Protein AF-A0A821QI39-F1 (afdb_monomer_lite)

Radius of gyration: 25.88 Å; chains: 1; bounding box: 50×30×75 Å

Secondary structure (DSSP, 8-state):
-PPP----------------TT-PEEEEEEEE--SHHHHHHHHHHHHHHHHH-TTEEEEEEEEPPPPHHHHS-SSPPPPGGG--SEEEEEE-SSSS-EEEEEESS-HHHHHHHTT--HHHHHHHHHS---SSEEEEEPPP-

Structure (mmCIF, N/CA/C/O backbone):
data_AF-A0A821QI39-F1
#
_entry.id   AF-A0A821QI39-F1
#
loop_
_atom_site.group_PDB
_atom_site.id
_atom_site.type_symbol
_atom_site.label_atom_id
_atom_site.label_alt_id
_atom_site.label_comp_id
_atom_site.label_asym_id
_atom_site.label_entity_id
_atom_site.label_seq_id
_atom_site.pdbx_PDB_ins_code
_atom_site.Cartn_x
_atom_site.Cartn_y
_atom_site.Cartn_z
_atom_site.occupancy
_atom_site.B_iso_or_equiv
_atom_site.auth_seq_id
_atom_site.auth_comp_id
_atom_site.auth_asym_id
_atom_site.auth_atom_id
_atom_site.pdbx_PDB_model_num
ATOM 1 N N . MET A 1 1 ? 10.324 12.437 -2.843 1.00 37.25 1 MET A N 1
ATOM 2 C CA . MET A 1 1 ? 9.742 12.115 -1.523 1.00 37.25 1 MET A CA 1
ATOM 3 C C . MET A 1 1 ? 9.008 10.788 -1.651 1.00 37.25 1 MET A C 1
ATOM 5 O O . MET A 1 1 ? 8.004 10.746 -2.347 1.00 37.25 1 MET A O 1
ATOM 9 N N . LEU A 1 2 ? 9.561 9.701 -1.104 1.00 33.22 2 LEU A N 1
ATOM 10 C CA . LEU A 1 2 ? 8.896 8.391 -1.068 1.00 33.22 2 LEU A CA 1
ATOM 11 C C . LEU A 1 2 ? 7.886 8.354 0.094 1.00 33.22 2 LEU A C 1
ATOM 13 O O . LEU A 1 2 ? 8.195 8.903 1.154 1.00 33.22 2 LEU A O 1
ATOM 17 N N . PRO A 1 3 ? 6.728 7.690 -0.053 1.00 37.88 3 PRO A N 1
ATOM 18 C CA . PRO A 1 3 ? 5.866 7.392 1.078 1.00 37.88 3 PRO A CA 1
ATOM 19 C C . PRO A 1 3 ? 6.484 6.235 1.870 1.00 37.88 3 PRO A C 1
ATOM 21 O O . PRO A 1 3 ? 6.771 5.175 1.315 1.00 37.88 3 PRO A O 1
ATOM 24 N N . GLN A 1 4 ? 6.715 6.435 3.167 1.00 32.50 4 GLN A N 1
ATOM 25 C CA . GLN A 1 4 ? 7.108 5.342 4.048 1.00 32.50 4 GLN A CA 1
ATOM 26 C C . GLN A 1 4 ? 5.891 4.458 4.324 1.00 32.50 4 GLN A C 1
ATOM 28 O O . GLN A 1 4 ? 4.877 4.908 4.857 1.00 32.50 4 GLN A O 1
ATOM 33 N N . SER A 1 5 ? 5.993 3.193 3.926 1.00 34.78 5 SER A N 1
ATOM 34 C CA . SER A 1 5 ? 5.087 2.127 4.330 1.00 34.78 5 SER A CA 1
ATOM 35 C C . SER A 1 5 ? 5.337 1.802 5.802 1.00 34.78 5 SER A C 1
ATOM 37 O O . SER A 1 5 ? 6.397 1.284 6.159 1.00 34.78 5 SER A O 1
ATOM 39 N N . ASN A 1 6 ? 4.357 2.088 6.655 1.00 30.61 6 ASN A N 1
ATOM 40 C CA . ASN A 1 6 ? 4.376 1.680 8.055 1.00 30.61 6 ASN A CA 1
ATOM 41 C C . ASN A 1 6 ? 4.098 0.176 8.148 1.00 30.61 6 ASN A C 1
ATOM 43 O O . ASN A 1 6 ? 2.969 -0.260 8.350 1.00 30.61 6 ASN A O 1
ATOM 47 N N . THR A 1 7 ? 5.143 -0.626 7.980 1.00 32.00 7 THR A N 1
ATOM 48 C CA . THR A 1 7 ? 5.194 -1.991 8.507 1.00 32.00 7 THR A CA 1
ATOM 49 C C . THR A 1 7 ? 5.181 -1.901 10.027 1.00 32.00 7 THR A C 1
ATOM 51 O O . THR A 1 7 ? 6.138 -1.395 10.617 1.00 32.00 7 THR A O 1
ATOM 54 N N . SER A 1 8 ? 4.110 -2.382 10.658 1.00 39.16 8 SER A N 1
ATOM 55 C CA . SER A 1 8 ? 4.078 -2.664 12.092 1.00 39.16 8 SER A CA 1
ATOM 56 C C . SER A 1 8 ? 5.168 -3.687 12.394 1.00 39.16 8 SER A C 1
ATOM 58 O O . SER A 1 8 ? 4.996 -4.886 12.190 1.00 39.16 8 SER A O 1
ATOM 60 N N . LYS A 1 9 ? 6.341 -3.202 12.802 1.00 29.78 9 LYS A N 1
ATOM 61 C CA . LYS A 1 9 ? 7.409 -4.044 13.324 1.00 29.78 9 LYS A CA 1
ATOM 62 C C . LYS A 1 9 ? 6.960 -4.521 14.701 1.00 29.78 9 LYS A C 1
ATOM 64 O O . LYS A 1 9 ? 6.963 -3.742 15.650 1.00 29.78 9 LYS A O 1
ATOM 69 N N . THR A 1 10 ? 6.574 -5.788 14.796 1.00 29.94 10 THR A N 1
ATOM 70 C CA . THR A 1 10 ? 6.563 -6.523 16.062 1.00 29.94 10 THR A CA 1
ATOM 71 C C . THR A 1 10 ? 8.006 -6.574 16.549 1.00 29.94 10 THR A C 1
ATOM 73 O O . THR A 1 10 ? 8.829 -7.311 16.011 1.00 29.94 10 THR A O 1
ATOM 76 N N . ILE A 1 11 ? 8.343 -5.701 17.492 1.00 34.22 11 ILE A N 1
ATOM 77 C CA . ILE A 1 11 ? 9.631 -5.709 18.178 1.00 34.22 11 ILE A CA 1
ATOM 78 C C . ILE A 1 11 ? 9.412 -6.518 19.455 1.00 34.22 11 ILE A C 1
ATOM 80 O O . ILE A 1 11 ? 8.892 -6.006 20.443 1.00 34.22 11 ILE A O 1
ATOM 84 N N . GLU A 1 12 ? 9.765 -7.801 19.410 1.00 43.75 12 GLU A N 1
ATOM 85 C CA . GLU A 1 12 ? 9.959 -8.599 20.616 1.00 43.75 12 GLU A CA 1
ATOM 86 C C . GLU A 1 12 ? 11.316 -8.223 21.215 1.00 43.75 12 GLU A C 1
ATOM 88 O O . GLU A 1 12 ? 12.359 -8.707 20.776 1.00 43.75 12 GLU A O 1
ATOM 93 N N . THR A 1 13 ? 11.319 -7.341 22.213 1.00 31.94 13 THR A N 1
ATOM 94 C CA . THR A 1 13 ? 12.506 -7.127 23.048 1.00 31.94 13 THR A CA 1
ATOM 95 C C . THR A 1 13 ? 12.293 -7.849 24.367 1.00 31.94 13 THR A C 1
ATOM 97 O O . THR A 1 13 ? 11.635 -7.337 25.270 1.00 31.94 13 THR A O 1
ATOM 100 N N . LYS A 1 14 ? 12.873 -9.047 24.476 1.00 39.50 14 LYS A N 1
ATOM 101 C CA . LYS A 1 14 ? 13.145 -9.679 25.768 1.00 39.50 14 LYS A CA 1
ATOM 102 C C . LYS A 1 14 ? 14.209 -8.852 26.487 1.00 39.50 14 LYS A C 1
ATOM 104 O O . LYS A 1 14 ? 15.324 -8.725 25.986 1.00 39.50 14 LYS A O 1
ATOM 109 N N . LEU A 1 15 ? 13.879 -8.338 27.667 1.00 37.06 15 LEU A N 1
ATOM 110 C CA . LEU A 1 15 ? 14.876 -7.944 28.655 1.00 37.06 15 LEU A CA 1
ATOM 111 C C . LEU A 1 15 ? 14.429 -8.452 30.024 1.00 37.06 15 LEU A C 1
ATOM 113 O O . LEU A 1 15 ? 13.566 -7.878 30.679 1.00 37.06 15 LEU A O 1
ATOM 117 N N . SER A 1 16 ? 15.021 -9.576 30.403 1.00 44.09 16 SER A N 1
ATOM 118 C CA . SER A 1 16 ? 15.002 -10.131 31.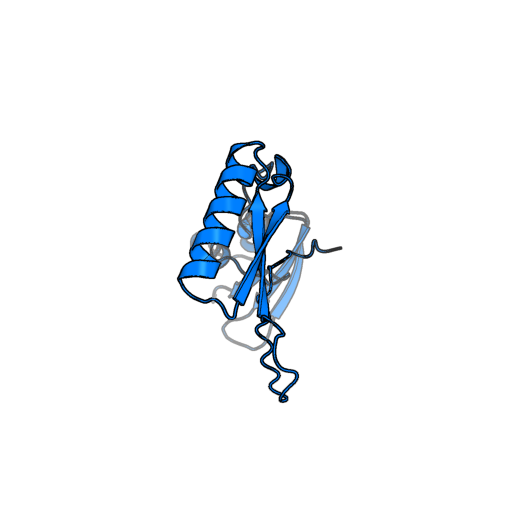746 1.00 44.09 16 SER A CA 1
ATOM 119 C C . SER A 1 16 ? 15.907 -9.304 32.660 1.00 44.09 16 SER A C 1
ATOM 121 O O . SER A 1 16 ? 17.118 -9.253 32.436 1.00 44.09 16 SER A O 1
ATOM 123 N N . SER A 1 17 ? 15.337 -8.721 33.710 1.00 42.44 17 SER A N 1
ATOM 124 C CA . SER A 1 17 ? 16.034 -8.495 34.977 1.00 42.44 17 SER A CA 1
ATOM 125 C C . SER A 1 17 ? 15.030 -8.476 36.135 1.00 42.44 17 SER A C 1
ATOM 127 O O . SER A 1 17 ? 13.910 -7.982 36.020 1.00 42.44 17 SER A O 1
ATOM 129 N N . GLU A 1 18 ? 15.436 -9.141 37.209 1.00 47.59 18 GLU A N 1
ATOM 130 C CA . GLU A 1 18 ? 14.613 -9.782 38.228 1.00 47.59 18 GLU A CA 1
ATOM 131 C C . GLU A 1 18 ? 13.958 -8.841 39.260 1.00 47.59 18 GLU A C 1
ATOM 133 O O . GLU A 1 18 ? 14.502 -7.817 39.665 1.00 47.59 18 GLU A O 1
ATOM 138 N N . GLU A 1 19 ? 12.770 -9.284 39.685 1.00 51.03 19 GLU A N 1
ATOM 139 C CA . GLU A 1 19 ? 12.158 -9.181 41.018 1.00 51.03 19 GLU A CA 1
ATOM 140 C C . GLU A 1 19 ? 11.824 -7.799 41.607 1.00 51.03 19 GLU A C 1
ATOM 142 O O . GLU A 1 19 ? 12.443 -7.270 42.528 1.00 51.03 19 GLU A O 1
ATOM 147 N N . ASN A 1 20 ? 10.651 -7.311 41.189 1.00 46.88 20 ASN A N 1
ATOM 148 C CA . ASN A 1 20 ? 9.691 -6.727 42.123 1.00 46.88 20 ASN A CA 1
ATOM 149 C C . ASN A 1 20 ? 8.326 -7.414 41.921 1.00 46.88 20 ASN A C 1
ATOM 151 O O . ASN A 1 20 ? 7.745 -7.394 40.830 1.00 46.88 20 ASN A O 1
ATOM 155 N N . THR A 1 21 ? 7.860 -8.094 42.963 1.00 60.62 21 THR A N 1
ATOM 156 C CA . THR A 1 21 ? 6.768 -9.075 42.993 1.00 60.62 21 THR A CA 1
ATOM 157 C C . THR A 1 21 ? 5.387 -8.451 42.757 1.00 60.62 21 THR A C 1
ATOM 159 O O . THR A 1 21 ? 4.630 -8.271 43.701 1.00 60.62 21 THR A O 1
ATOM 162 N N . ASN A 1 22 ? 5.051 -8.107 41.504 1.00 67.25 22 ASN A N 1
ATOM 163 C CA . ASN A 1 22 ? 3.685 -8.092 40.911 1.00 67.25 22 ASN A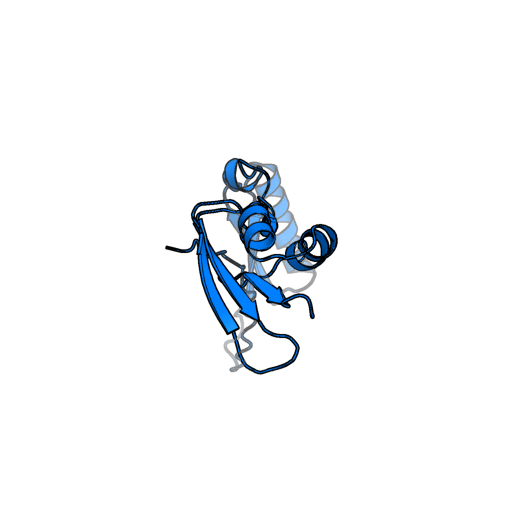 CA 1
ATOM 164 C C . ASN A 1 22 ? 3.588 -7.342 39.562 1.00 67.25 22 ASN A C 1
ATOM 166 O O . ASN A 1 22 ? 2.502 -6.917 39.162 1.00 67.25 22 ASN A O 1
ATOM 170 N N . LYS A 1 23 ? 4.679 -7.121 38.820 1.00 75.75 23 LYS A N 1
ATOM 171 C CA . LYS A 1 23 ? 4.546 -6.479 37.502 1.00 75.75 23 LYS A CA 1
ATOM 172 C C . LYS A 1 23 ? 4.085 -7.502 36.464 1.00 75.75 23 LYS A C 1
ATOM 174 O O . LYS A 1 23 ? 4.814 -8.433 36.148 1.00 75.75 23 LYS A O 1
ATOM 179 N N . LYS A 1 24 ? 2.859 -7.327 35.963 1.00 83.44 24 LYS A N 1
ATOM 180 C CA . LYS A 1 24 ? 2.339 -8.068 34.808 1.00 83.44 24 LYS A CA 1
ATOM 181 C C . LYS A 1 24 ? 2.966 -7.523 33.529 1.00 83.44 24 LYS A C 1
ATOM 183 O O . LYS A 1 24 ? 3.037 -6.304 33.360 1.00 83.44 24 LYS A O 1
ATOM 188 N N . GLU A 1 25 ? 3.371 -8.404 32.626 1.00 89.19 25 GLU A N 1
ATOM 189 C CA . GLU A 1 25 ? 3.846 -8.017 31.296 1.00 89.19 25 GLU A CA 1
ATOM 190 C C . GLU A 1 25 ? 2.685 -7.428 30.486 1.00 89.19 25 GLU A C 1
ATOM 192 O O . GLU A 1 25 ? 1.620 -8.035 30.387 1.00 89.19 25 GLU A O 1
ATOM 197 N N . VAL A 1 26 ? 2.851 -6.229 29.924 1.00 91.00 26 VAL A N 1
ATOM 198 C CA . VAL A 1 26 ? 1.773 -5.544 29.193 1.00 91.00 26 VAL A CA 1
ATOM 199 C C . VAL A 1 26 ? 1.858 -5.873 27.705 1.00 91.00 26 VAL A C 1
ATOM 201 O O . VAL A 1 26 ? 2.816 -5.483 27.040 1.00 91.00 26 VAL A O 1
ATOM 204 N N . LEU A 1 27 ? 0.833 -6.540 27.168 1.00 93.62 27 LEU A N 1
ATOM 205 C CA . LEU A 1 27 ? 0.703 -6.841 25.740 1.00 93.62 27 LEU A CA 1
ATOM 206 C C . LEU A 1 27 ? -0.334 -5.915 25.099 1.00 93.62 27 LEU A C 1
ATOM 208 O O . LEU A 1 27 ? -1.514 -5.955 25.448 1.00 93.62 27 LEU A O 1
ATOM 212 N N . LEU A 1 28 ? 0.099 -5.101 24.139 1.00 94.62 28 LEU A N 1
ATOM 213 C CA . LEU A 1 28 ? -0.761 -4.164 23.417 1.00 94.62 28 LEU A CA 1
ATOM 214 C C . LEU A 1 28 ? -1.285 -4.816 22.136 1.00 94.62 28 LEU A C 1
ATOM 216 O O . LEU A 1 28 ? -0.506 -5.356 21.353 1.00 94.62 28 LEU A O 1
ATOM 220 N N . ILE A 1 29 ? -2.598 -4.741 21.910 1.00 93.56 29 ILE A N 1
ATOM 221 C CA . ILE A 1 29 ? -3.225 -5.255 20.686 1.00 93.56 29 ILE A CA 1
ATOM 222 C C . ILE A 1 29 ? -4.038 -4.150 20.032 1.00 93.56 29 ILE A C 1
ATOM 224 O O . ILE A 1 29 ? -5.012 -3.665 20.608 1.00 93.56 29 ILE A O 1
ATOM 228 N N . ASP A 1 30 ? -3.671 -3.799 18.805 1.00 93.31 30 ASP A N 1
ATOM 229 C CA . ASP A 1 30 ? -4.448 -2.879 17.986 1.00 93.31 30 ASP A CA 1
ATOM 230 C C . ASP A 1 30 ? -5.717 -3.563 17.466 1.00 93.31 30 ASP A C 1
ATOM 232 O O . ASP A 1 30 ? -5.666 -4.623 16.839 1.00 93.31 30 ASP A O 1
ATOM 236 N N . ILE A 1 31 ? -6.870 -2.934 17.702 1.00 92.62 31 ILE A N 1
ATOM 237 C CA . ILE A 1 31 ? -8.169 -3.396 17.202 1.00 92.62 31 ILE A CA 1
ATOM 238 C C . ILE A 1 31 ? -8.909 -2.253 16.496 1.00 92.62 31 ILE A C 1
ATOM 240 O O . ILE A 1 31 ? -8.889 -1.123 16.980 1.00 92.62 31 ILE A O 1
ATOM 244 N N . PRO A 1 32 ? -9.603 -2.495 15.373 1.00 91.00 32 PRO A N 1
ATOM 245 C CA . PRO A 1 32 ? -10.385 -1.458 14.711 1.00 91.00 32 PRO A CA 1
ATOM 246 C C . PRO A 1 32 ? -11.601 -1.050 15.559 1.00 91.00 32 PRO A C 1
ATOM 248 O O . PRO A 1 32 ? -12.343 -1.889 16.082 1.00 91.00 32 PRO A O 1
ATOM 251 N N . TYR A 1 33 ? -11.827 0.256 15.680 1.00 93.56 33 TYR A N 1
ATOM 252 C CA . TYR A 1 33 ? -12.954 0.843 16.389 1.00 93.56 33 TYR A CA 1
ATOM 253 C C . TYR A 1 33 ? -14.172 0.930 15.471 1.00 93.56 33 TYR A C 1
ATOM 255 O O . TYR A 1 33 ? -14.311 1.850 14.670 1.00 93.56 33 TYR A O 1
ATOM 263 N N . VAL A 1 34 ? -15.075 -0.035 15.627 1.00 92.31 34 VAL A N 1
ATOM 264 C CA . VAL A 1 34 ? -16.372 -0.116 14.939 1.00 92.31 34 VAL A CA 1
ATOM 265 C C . VAL A 1 34 ? -17.540 0.127 15.909 1.00 92.31 34 VAL A C 1
ATOM 267 O O . VAL A 1 34 ? -18.675 -0.273 15.661 1.00 92.31 34 VAL A O 1
ATOM 270 N N . GLY A 1 35 ? -17.269 0.767 17.054 1.00 93.38 35 GLY A N 1
ATOM 271 C CA . GLY A 1 35 ? -18.260 1.090 18.082 1.00 93.38 35 GLY A CA 1
ATOM 272 C C . GLY A 1 35 ? -18.429 -0.002 19.144 1.00 93.38 35 GLY A C 1
ATOM 273 O O . GLY A 1 35 ? -17.453 -0.520 19.691 1.00 93.38 35 GLY A O 1
ATOM 274 N N . ARG A 1 36 ? -19.684 -0.342 19.478 1.00 95.31 36 ARG A N 1
ATOM 275 C CA . ARG A 1 36 ? -20.022 -1.299 20.555 1.00 95.31 36 ARG A CA 1
ATOM 276 C C . ARG A 1 36 ? -19.389 -2.693 20.386 1.00 95.31 36 ARG A C 1
ATOM 278 O O . ARG A 1 36 ? -18.954 -3.247 21.393 1.00 95.31 36 ARG A O 1
ATOM 285 N N . PRO A 1 37 ? -19.282 -3.277 19.176 1.00 95.56 37 PRO A N 1
ATOM 286 C CA . PRO A 1 37 ? -18.639 -4.582 19.019 1.00 95.56 37 PRO A CA 1
ATOM 287 C C . PRO A 1 37 ? -17.176 -4.587 19.479 1.00 95.56 37 PRO A C 1
ATOM 289 O O . PRO A 1 37 ? -16.757 -5.523 20.155 1.00 95.56 37 PRO A O 1
ATOM 292 N N . THR A 1 38 ? -16.422 -3.516 19.203 1.00 95.62 38 THR A N 1
ATOM 293 C CA . THR A 1 38 ? -15.022 -3.372 19.631 1.00 95.62 38 THR A CA 1
ATOM 294 C C . THR A 1 38 ? -14.894 -3.379 21.153 1.00 95.62 38 THR A C 1
ATOM 296 O O . THR A 1 38 ? -13.990 -4.013 21.691 1.00 95.62 38 THR A O 1
ATOM 299 N N . THR A 1 39 ? -15.808 -2.718 21.871 1.00 94.62 39 THR A N 1
ATOM 300 C CA . THR A 1 39 ? -15.746 -2.654 23.340 1.00 94.62 39 THR A CA 1
ATOM 301 C C . THR A 1 39 ? -16.113 -3.988 23.986 1.00 94.62 39 THR A C 1
ATOM 303 O O . THR A 1 39 ? -15.458 -4.406 24.942 1.00 94.62 39 THR A O 1
ATOM 306 N N . VAL A 1 40 ? -17.119 -4.688 23.449 1.00 97.19 40 VAL A N 1
ATOM 307 C CA . VAL A 1 40 ? -17.490 -6.040 23.897 1.00 97.19 40 VAL A CA 1
ATOM 308 C C . VAL A 1 40 ? -16.346 -7.019 23.642 1.00 97.19 40 VAL A C 1
ATOM 310 O O . VAL A 1 40 ? -15.982 -7.777 24.542 1.00 97.19 40 VAL A O 1
ATOM 313 N N . LEU A 1 41 ? -15.753 -6.979 22.447 1.00 96.25 41 LEU A N 1
ATOM 314 C CA . LEU A 1 41 ? -14.613 -7.817 22.089 1.00 96.25 41 LEU A CA 1
ATOM 315 C C . LEU A 1 41 ? -13.404 -7.534 22.987 1.00 96.25 41 LEU A C 1
ATOM 317 O O . LEU A 1 41 ? -12.836 -8.473 23.531 1.00 96.25 41 LEU A O 1
ATOM 321 N N . GLY A 1 42 ? -13.060 -6.264 23.213 1.00 95.81 42 GLY A N 1
ATOM 322 C CA . GLY A 1 42 ? -11.949 -5.879 24.086 1.00 95.81 42 GLY A CA 1
ATOM 323 C C . GLY A 1 42 ? -12.098 -6.430 25.505 1.00 95.81 42 GLY A C 1
ATOM 324 O O . GLY A 1 42 ? -11.165 -7.026 26.033 1.00 95.81 42 GLY A O 1
ATOM 325 N N . LYS A 1 43 ? -13.298 -6.334 26.095 1.00 95.50 43 LYS A N 1
ATOM 326 C CA . LYS A 1 43 ? -13.581 -6.925 27.417 1.00 95.50 43 LYS A CA 1
ATOM 327 C C . LYS A 1 43 ? -13.438 -8.445 27.418 1.00 95.50 43 LYS A C 1
ATOM 329 O O . LYS A 1 43 ? -12.860 -9.007 28.343 1.00 95.50 43 LYS A O 1
ATOM 334 N N . ARG A 1 44 ? -13.950 -9.114 26.381 1.00 96.69 44 ARG A N 1
ATOM 335 C CA . ARG A 1 44 ? -13.818 -10.571 26.240 1.00 96.69 44 ARG A CA 1
ATOM 336 C C . ARG A 1 44 ? -12.353 -10.985 26.120 1.00 96.69 44 ARG A C 1
ATOM 338 O O . ARG A 1 44 ? -11.957 -11.928 26.789 1.00 96.69 44 ARG A O 1
ATOM 345 N N . LEU A 1 45 ? -11.553 -10.260 25.338 1.00 95.12 45 LEU A N 1
ATOM 346 C CA . LEU A 1 45 ? -10.119 -10.515 25.189 1.00 95.12 45 LEU A CA 1
ATOM 347 C C . LEU A 1 45 ? -9.370 -10.357 26.515 1.00 95.12 45 LEU A C 1
ATOM 349 O O . LEU A 1 45 ? -8.573 -11.225 26.853 1.00 95.12 45 LEU A O 1
ATOM 353 N N . ILE A 1 46 ? -9.668 -9.310 27.290 1.00 94.81 46 ILE A N 1
ATOM 354 C CA . ILE A 1 46 ? -9.076 -9.107 28.622 1.00 94.81 46 ILE A CA 1
ATOM 355 C C . ILE A 1 46 ? -9.423 -10.281 29.549 1.00 94.81 46 ILE A C 1
ATOM 357 O O . ILE A 1 46 ? -8.531 -10.851 30.173 1.00 94.81 46 ILE A O 1
ATOM 361 N N . ASN A 1 47 ? -10.696 -10.685 29.599 1.00 94.94 47 ASN A N 1
ATOM 362 C CA . ASN A 1 47 ? -11.144 -11.785 30.459 1.00 94.94 47 ASN A CA 1
ATOM 363 C C . ASN A 1 47 ? -10.507 -13.126 30.060 1.00 94.94 47 ASN A C 1
ATOM 365 O O . ASN A 1 47 ? -10.079 -13.893 30.922 1.00 94.94 47 ASN A O 1
ATOM 369 N N . LEU A 1 48 ? -10.411 -13.400 28.756 1.00 93.88 48 LEU A N 1
ATOM 370 C CA . LEU A 1 48 ? -9.768 -14.608 28.240 1.00 93.88 48 LEU A CA 1
ATOM 371 C C . LEU A 1 48 ? -8.270 -14.611 28.550 1.00 93.88 48 LEU A C 1
ATOM 373 O O . LEU A 1 48 ? -7.752 -15.615 29.032 1.00 93.88 48 LEU A O 1
ATOM 377 N N . ALA A 1 49 ? -7.587 -13.483 28.355 1.00 93.00 49 ALA A N 1
ATOM 378 C CA . ALA A 1 49 ? -6.172 -13.354 28.684 1.00 93.00 49 ALA A CA 1
ATOM 379 C C . ALA A 1 49 ? -5.915 -13.556 30.180 1.00 93.00 49 ALA A C 1
ATOM 381 O O . ALA A 1 49 ? -5.013 -14.305 30.539 1.00 93.00 49 ALA A O 1
ATOM 382 N N . SER A 1 50 ? -6.755 -12.979 31.049 1.00 91.12 50 SER A N 1
ATOM 383 C CA . SER A 1 50 ? -6.624 -13.174 32.498 1.00 91.12 50 SER A CA 1
ATOM 384 C C . SER A 1 50 ? -6.850 -14.618 32.946 1.00 91.12 50 SER A C 1
ATOM 386 O O . SER A 1 50 ? -6.321 -15.012 33.980 1.00 91.12 50 SER A O 1
ATOM 388 N N . ASN A 1 51 ? -7.629 -15.393 32.186 1.00 93.56 51 ASN A N 1
ATOM 389 C CA . ASN A 1 51 ? -7.894 -16.798 32.479 1.00 93.56 51 ASN A CA 1
ATOM 390 C C . ASN A 1 51 ? -6.728 -17.692 32.028 1.00 93.56 51 ASN A C 1
ATOM 392 O O . ASN A 1 51 ? -6.295 -18.556 32.782 1.00 93.56 51 ASN A O 1
ATOM 396 N N . ILE A 1 52 ? -6.205 -17.454 30.822 1.00 93.00 52 ILE A N 1
ATOM 397 C CA . ILE A 1 52 ? -5.172 -18.299 30.210 1.00 93.00 52 ILE A CA 1
ATOM 398 C C . ILE A 1 52 ? -3.782 -17.978 30.767 1.00 93.00 52 ILE A C 1
ATOM 400 O O . ILE A 1 52 ? -3.019 -18.893 31.065 1.00 93.00 52 ILE A O 1
ATOM 404 N N . GLN A 1 53 ? -3.437 -16.693 30.891 1.00 90.12 53 GLN A N 1
ATOM 405 C CA . GLN A 1 53 ? -2.110 -16.261 31.324 1.00 90.12 53 GLN A CA 1
ATOM 406 C C . GLN A 1 53 ? -2.204 -15.046 32.263 1.00 90.12 53 GLN A C 1
ATOM 408 O O . GLN A 1 53 ? -2.098 -13.900 31.820 1.00 90.12 53 GLN A O 1
ATOM 413 N N . PRO A 1 54 ? -2.354 -15.270 33.583 1.00 87.56 54 PRO A N 1
ATOM 414 C CA . PRO A 1 54 ? -2.526 -14.200 34.572 1.00 87.56 54 PRO A CA 1
ATOM 415 C C . PRO A 1 54 ? -1.335 -13.237 34.689 1.00 87.56 54 PRO A C 1
ATOM 417 O O . PRO A 1 54 ? -1.499 -12.114 35.180 1.00 87.56 54 PRO A O 1
ATOM 420 N N . HIS A 1 55 ? -0.147 -13.678 34.259 1.00 90.38 55 HIS A N 1
ATOM 421 C CA . HIS A 1 55 ? 1.076 -12.874 34.245 1.00 90.38 55 HIS A CA 1
ATOM 422 C C . HIS A 1 55 ? 1.070 -11.793 33.149 1.00 90.38 55 HIS A C 1
ATOM 424 O O . HIS A 1 55 ? 1.807 -10.816 33.259 1.00 90.38 55 HIS A O 1
ATOM 430 N N . ILE A 1 56 ? 0.209 -11.921 32.131 1.00 90.50 56 ILE A N 1
ATOM 431 C CA . ILE A 1 56 ? 0.100 -10.961 31.029 1.00 90.50 56 ILE A CA 1
ATOM 432 C C . ILE A 1 56 ? -1.127 -10.064 31.234 1.00 90.50 56 ILE A C 1
ATOM 434 O O . ILE A 1 56 ? -2.256 -10.522 31.408 1.00 90.50 56 ILE A O 1
ATOM 438 N N . HIS A 1 57 ? -0.914 -8.755 31.168 1.00 91.62 57 HIS A N 1
ATOM 439 C CA . HIS A 1 57 ? -1.960 -7.747 31.078 1.00 91.62 57 HIS A CA 1
ATOM 440 C C . HIS A 1 57 ? -2.179 -7.362 29.609 1.00 91.62 57 HIS A C 1
ATOM 442 O O . HIS A 1 57 ? -1.432 -6.570 2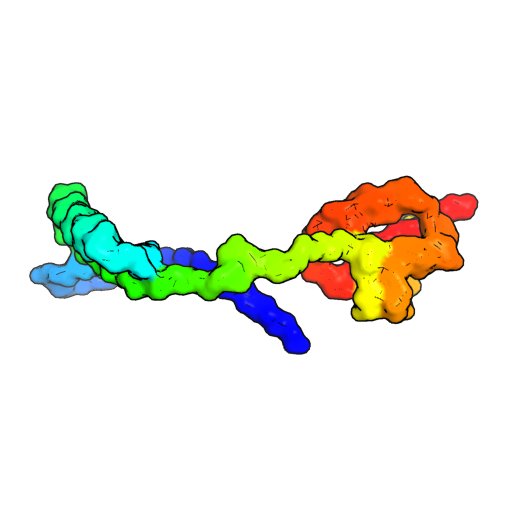9.032 1.00 91.62 57 HIS A O 1
ATOM 448 N N . LEU A 1 58 ? -3.224 -7.920 28.999 1.00 94.25 58 LEU A N 1
ATOM 449 C CA . LEU A 1 58 ? -3.619 -7.590 27.632 1.00 94.25 58 LEU A CA 1
ATOM 450 C C . LEU A 1 58 ? -4.372 -6.255 27.607 1.00 94.25 58 LEU A C 1
ATOM 452 O O . LEU A 1 58 ? -5.404 -6.104 28.260 1.00 94.25 58 LEU A O 1
ATOM 456 N N . GLN A 1 59 ? -3.882 -5.302 26.819 1.00 94.50 59 GLN A N 1
ATOM 457 C CA . GLN A 1 59 ? -4.477 -3.981 26.649 1.00 94.50 59 GLN A CA 1
ATOM 458 C C . GLN A 1 59 ? -4.930 -3.786 25.193 1.00 94.50 59 GLN A C 1
ATOM 460 O O . GLN A 1 59 ? -4.103 -3.530 24.312 1.00 94.50 59 GLN A O 1
ATOM 465 N N . PRO A 1 60 ? -6.245 -3.876 24.917 1.00 95.00 60 PRO A N 1
ATOM 466 C CA . PRO A 1 60 ? -6.781 -3.579 23.598 1.00 95.00 60 PRO A CA 1
ATOM 467 C C . PRO A 1 60 ? -6.741 -2.070 23.328 1.00 95.00 60 PRO A C 1
ATOM 469 O O . PRO A 1 60 ? -7.268 -1.278 24.113 1.00 95.00 60 PRO A O 1
ATOM 472 N N . ILE A 1 61 ? -6.162 -1.672 22.197 1.00 95.94 61 ILE A N 1
ATOM 473 C CA . ILE A 1 61 ? -6.095 -0.287 21.729 1.00 95.94 61 ILE A CA 1
ATOM 474 C C . ILE A 1 61 ? -7.073 -0.129 20.556 1.00 95.94 61 ILE A C 1
ATOM 476 O O . ILE A 1 61 ? -6.781 -0.576 19.445 1.00 95.94 61 ILE A O 1
ATOM 480 N N . PRO A 1 62 ? -8.247 0.497 20.764 1.00 94.00 62 PRO A N 1
ATOM 481 C CA . PRO A 1 62 ? -9.160 0.801 19.674 1.00 94.00 62 PRO A CA 1
ATOM 482 C C . PRO A 1 62 ? -8.569 1.893 18.777 1.00 94.00 62 PRO A C 1
ATOM 484 O O . PRO A 1 62 ? -8.387 3.036 19.194 1.00 94.00 62 PRO A O 1
ATOM 487 N N . ARG A 1 63 ? -8.285 1.543 17.525 1.00 92.44 63 ARG A N 1
ATOM 488 C CA . ARG A 1 63 ? -7.798 2.452 16.484 1.00 92.44 63 ARG A CA 1
ATOM 489 C C . ARG A 1 63 ? -8.947 2.794 15.541 1.00 92.44 63 ARG A C 1
ATOM 491 O O . ARG A 1 63 ? -9.725 1.902 15.211 1.00 92.44 63 ARG A O 1
ATOM 498 N N . PRO A 1 64 ? -9.081 4.045 15.078 1.00 89.31 64 PRO A N 1
ATOM 499 C CA . PRO A 1 64 ? -10.066 4.355 14.051 1.00 89.31 64 PRO A CA 1
ATOM 500 C C . PRO A 1 64 ? -9.831 3.463 12.822 1.00 89.31 64 PRO A C 1
ATOM 502 O O . PRO A 1 64 ? -8.678 3.111 12.540 1.00 89.31 64 PRO A O 1
ATOM 505 N N . PRO A 1 65 ? -10.895 3.078 12.094 1.00 82.88 65 PRO A N 1
ATOM 506 C CA . PRO A 1 65 ? -10.719 2.355 10.849 1.00 82.88 65 PRO A CA 1
ATOM 507 C C . PRO A 1 65 ? -9.838 3.188 9.905 1.00 82.88 65 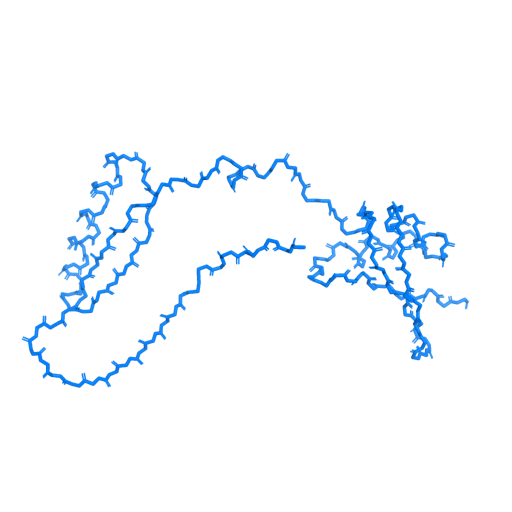PRO A C 1
ATOM 509 O O . PRO A 1 65 ? -9.888 4.424 9.939 1.00 82.88 65 PRO A O 1
ATOM 512 N N . PRO A 1 66 ? -9.008 2.533 9.082 1.00 81.88 66 PRO A N 1
ATOM 513 C CA . PRO A 1 66 ? -8.180 3.235 8.116 1.00 81.88 66 PRO A CA 1
ATOM 514 C C . PRO A 1 66 ? -9.056 4.065 7.169 1.00 81.88 66 PRO A C 1
ATOM 516 O O . PRO A 1 66 ? -10.239 3.776 6.972 1.00 81.88 66 PRO A O 1
ATOM 519 N N . SER A 1 67 ? -8.479 5.115 6.579 1.00 85.38 67 SER A N 1
ATOM 520 C CA . SER A 1 67 ? -9.207 5.942 5.617 1.00 85.38 67 SER A CA 1
ATOM 521 C C . SER A 1 67 ? -9.729 5.088 4.458 1.00 85.38 67 SER A C 1
ATOM 523 O O . SER A 1 67 ? -9.125 4.077 4.091 1.00 85.38 67 SER A O 1
ATOM 525 N N . LEU A 1 68 ? -10.829 5.518 3.831 1.00 83.12 68 LEU A N 1
ATOM 526 C CA . LEU A 1 68 ? -11.386 4.827 2.664 1.00 83.12 68 LEU A CA 1
ATOM 527 C C . LEU A 1 68 ? -10.326 4.618 1.567 1.00 83.12 68 LEU A C 1
ATOM 529 O O . LEU A 1 68 ? -10.329 3.595 0.900 1.00 83.12 68 LEU A O 1
ATOM 533 N N . GLN A 1 69 ? -9.374 5.546 1.440 1.00 82.88 69 GLN A N 1
ATOM 534 C CA . GLN A 1 69 ? -8.242 5.453 0.517 1.00 82.88 69 GLN A CA 1
ATOM 535 C C . GLN A 1 69 ? -7.295 4.278 0.810 1.00 82.88 69 GLN A C 1
ATOM 537 O O . GLN A 1 69 ? -6.707 3.732 -0.118 1.00 82.88 69 GLN A O 1
ATOM 542 N N . ALA A 1 70 ? -7.109 3.910 2.078 1.00 82.31 70 ALA A N 1
ATOM 543 C CA . ALA A 1 70 ? -6.281 2.768 2.458 1.00 82.31 70 ALA A CA 1
ATOM 544 C C . ALA A 1 70 ? -7.013 1.430 2.256 1.00 82.31 70 ALA A C 1
ATOM 546 O O . ALA A 1 70 ? -6.369 0.427 1.971 1.00 82.31 70 ALA A O 1
ATOM 547 N N . LEU A 1 71 ? -8.346 1.423 2.368 1.00 82.25 71 LEU A N 1
ATOM 548 C CA . LEU A 1 71 ? -9.187 0.258 2.057 1.00 82.25 71 LEU A CA 1
ATOM 549 C C . LEU A 1 71 ? -9.350 0.054 0.545 1.00 82.25 71 LEU A C 1
ATOM 551 O O . LEU A 1 71 ? -9.342 -1.074 0.063 1.00 82.25 71 LEU A O 1
ATOM 555 N N . PHE A 1 72 ? -9.477 1.155 -0.192 1.00 84.31 72 PHE A N 1
ATOM 556 C CA . PHE A 1 72 ? -9.684 1.189 -1.633 1.00 84.31 72 PHE A CA 1
ATOM 557 C C . PHE A 1 72 ? -8.638 2.118 -2.256 1.00 84.31 72 PHE A C 1
ATOM 559 O O . PHE A 1 72 ? -8.895 3.321 -2.414 1.00 84.31 72 PHE A O 1
ATOM 566 N N . PRO A 1 73 ? -7.438 1.604 -2.594 1.00 79.12 73 PRO A N 1
ATOM 567 C CA . PRO A 1 73 ? -6.462 2.394 -3.328 1.00 79.12 73 PRO A CA 1
ATOM 568 C C . PRO A 1 73 ? -7.117 2.915 -4.612 1.00 79.12 73 PRO A C 1
ATOM 570 O O . PRO A 1 73 ? -7.693 2.168 -5.393 1.00 79.12 73 PRO A O 1
ATOM 573 N N . ARG A 1 74 ? -7.068 4.238 -4.810 1.00 74.06 74 ARG A N 1
ATOM 574 C CA . ARG A 1 74 ? -7.864 4.969 -5.818 1.00 74.06 74 ARG A CA 1
ATOM 575 C C . ARG A 1 74 ? -7.615 4.526 -7.270 1.00 74.06 74 ARG A C 1
ATOM 577 O O . ARG A 1 74 ? -8.371 4.924 -8.154 1.00 74.06 74 ARG A O 1
ATOM 584 N N . LYS A 1 75 ? -6.525 3.805 -7.539 1.00 83.38 75 LYS A N 1
ATOM 585 C CA . LYS A 1 75 ? -6.136 3.314 -8.865 1.00 83.38 75 LYS A CA 1
ATOM 586 C C . LYS A 1 75 ? -5.439 1.968 -8.727 1.00 83.38 75 LYS A C 1
ATOM 588 O O . LYS A 1 75 ? -4.664 1.785 -7.788 1.00 83.38 75 LYS A O 1
ATOM 593 N N . ASP A 1 76 ? -5.668 1.095 -9.700 1.00 83.94 76 ASP A N 1
ATOM 594 C CA . ASP A 1 76 ? -4.887 -0.125 -9.848 1.00 83.94 76 ASP A CA 1
ATOM 595 C C . ASP A 1 76 ? -3.402 0.231 -10.016 1.00 83.94 76 ASP A C 1
ATOM 597 O O . ASP A 1 76 ? -3.073 1.212 -10.701 1.00 83.94 76 ASP A O 1
ATOM 601 N N . PRO A 1 77 ? -2.488 -0.520 -9.380 1.00 82.00 77 PRO A N 1
ATOM 602 C CA . PRO A 1 77 ? -1.064 -0.295 -9.553 1.00 82.00 77 PRO A CA 1
ATOM 603 C C . PRO A 1 77 ? -0.697 -0.479 -11.027 1.00 82.00 77 PRO A C 1
ATOM 605 O O . PRO A 1 77 ? -1.001 -1.499 -11.641 1.00 82.00 77 PRO A O 1
ATOM 608 N N . ILE A 1 78 ? -0.025 0.519 -11.601 1.00 85.75 78 ILE A N 1
ATOM 609 C CA . ILE A 1 78 ? 0.446 0.453 -12.984 1.00 85.75 78 ILE A CA 1
ATOM 610 C C . ILE A 1 78 ? 1.688 -0.450 -13.013 1.00 85.75 78 ILE A C 1
ATOM 612 O O . ILE A 1 78 ? 2.678 -0.108 -12.353 1.00 85.75 78 ILE A O 1
ATOM 616 N N . PRO A 1 79 ? 1.683 -1.555 -13.782 1.00 86.06 79 PRO A N 1
ATOM 617 C CA . PRO A 1 79 ? 2.848 -2.421 -13.921 1.00 86.06 79 PRO A CA 1
ATOM 618 C C . PRO A 1 79 ? 4.079 -1.650 -14.400 1.00 86.06 79 PRO A C 1
ATOM 620 O O . PRO A 1 79 ? 3.962 -0.731 -15.214 1.00 86.06 79 PRO A O 1
ATOM 623 N N . ASN A 1 80 ? 5.269 -2.057 -13.956 1.00 83.38 80 ASN A N 1
ATOM 624 C CA . AS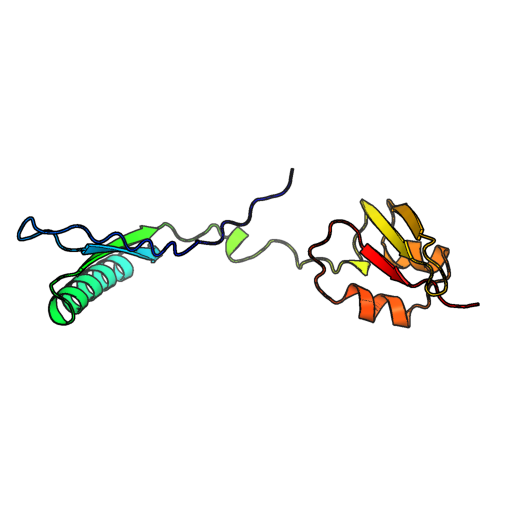N A 1 80 ? 6.523 -1.336 -14.204 1.00 83.38 80 ASN A CA 1
ATOM 625 C C . ASN A 1 80 ? 6.785 -1.067 -15.701 1.00 83.38 80 ASN A C 1
ATOM 627 O O . ASN A 1 80 ? 7.242 0.013 -16.068 1.00 83.38 80 ASN A O 1
ATOM 631 N N . TYR A 1 81 ? 6.414 -1.989 -16.594 1.00 82.88 81 TYR A N 1
ATOM 632 C CA . TYR A 1 81 ? 6.572 -1.801 -18.045 1.00 82.88 81 TYR A CA 1
ATOM 633 C C . TYR A 1 81 ? 5.666 -0.727 -18.662 1.00 82.88 81 TYR A C 1
ATOM 635 O O . TYR A 1 81 ? 5.988 -0.198 -19.730 1.00 82.88 81 TYR A O 1
ATOM 643 N N . LEU A 1 82 ? 4.550 -0.387 -18.012 1.00 88.00 82 LEU A N 1
ATOM 644 C CA . LEU A 1 82 ? 3.631 0.675 -18.439 1.00 88.00 82 LEU A CA 1
ATOM 645 C C . LEU A 1 82 ? 3.903 2.011 -17.743 1.00 88.00 82 LEU A C 1
ATOM 647 O O . LEU A 1 82 ? 3.286 3.018 -18.098 1.00 88.00 82 LEU A O 1
ATOM 651 N N . GLN A 1 83 ? 4.823 2.052 -16.778 1.00 90.19 83 GLN A N 1
ATOM 652 C CA . GLN A 1 83 ? 5.199 3.289 -16.104 1.00 90.19 83 GLN A CA 1
ATOM 653 C C . GLN A 1 83 ? 5.997 4.211 -17.035 1.00 90.19 83 GLN A C 1
ATOM 655 O O . GLN A 1 83 ? 6.685 3.772 -17.956 1.00 90.19 83 GLN A O 1
ATOM 660 N N . SER A 1 84 ? 5.889 5.513 -16.782 1.00 92.44 84 SER A N 1
ATOM 661 C CA . SER A 1 84 ? 6.604 6.588 -17.479 1.00 92.44 84 SER A CA 1
ATOM 662 C C . SER A 1 84 ? 7.371 7.439 -16.464 1.00 92.44 84 SER A C 1
ATOM 664 O O . SER A 1 84 ? 7.173 7.265 -15.265 1.00 92.44 84 SER A O 1
ATOM 666 N N . HIS A 1 85 ? 8.214 8.368 -16.926 1.00 93.62 85 HIS A N 1
ATOM 667 C CA . HIS A 1 85 ? 8.992 9.271 -16.060 1.00 93.62 85 HIS A CA 1
ATOM 668 C C . HIS A 1 85 ? 9.932 8.521 -15.104 1.00 93.62 85 HIS A C 1
ATOM 670 O O . HIS A 1 85 ? 10.041 8.848 -13.925 1.00 93.62 85 HIS A O 1
ATOM 676 N N . LEU A 1 86 ? 10.614 7.504 -15.629 1.00 91.62 86 LEU A N 1
ATOM 677 C CA . LEU A 1 86 ? 11.501 6.631 -14.865 1.00 91.62 86 LEU A CA 1
ATOM 678 C C . LEU A 1 86 ? 12.909 6.580 -15.451 1.00 91.62 86 LEU A C 1
ATOM 680 O O . LEU A 1 86 ? 13.153 6.971 -16.600 1.00 91.62 86 LEU A O 1
ATOM 684 N N . VAL A 1 87 ? 13.829 6.078 -14.633 1.00 91.94 87 VAL A N 1
ATOM 685 C CA . VAL A 1 87 ? 15.202 5.758 -15.018 1.00 91.94 87 VAL A CA 1
ATOM 686 C C . VAL A 1 87 ? 15.295 4.252 -15.244 1.00 91.94 87 VAL A C 1
ATOM 688 O O . VAL A 1 87 ? 14.782 3.462 -14.452 1.00 91.94 87 VAL A O 1
ATOM 691 N N . TYR A 1 88 ? 15.933 3.853 -16.337 1.00 87.62 88 TYR A N 1
ATOM 692 C CA . TYR A 1 88 ? 16.141 2.455 -16.696 1.00 87.62 88 TYR A CA 1
ATOM 693 C C . TYR A 1 88 ? 17.614 2.172 -16.967 1.00 87.62 88 TYR A C 1
ATOM 695 O O . TYR A 1 88 ? 18.387 3.077 -17.285 1.00 87.62 88 TYR A O 1
ATOM 703 N N . ASN A 1 89 ? 17.976 0.901 -16.850 1.00 88.62 89 ASN A N 1
ATOM 704 C CA . ASN A 1 89 ? 19.295 0.370 -17.134 1.00 88.62 89 ASN A CA 1
ATOM 705 C C . ASN A 1 89 ? 19.176 -0.769 -18.158 1.00 88.62 89 ASN A C 1
ATOM 707 O O . ASN A 1 89 ? 18.423 -1.718 -17.946 1.00 88.62 89 ASN A O 1
ATOM 711 N N . ILE A 1 90 ? 19.909 -0.681 -19.261 1.00 87.69 90 ILE A N 1
ATOM 712 C CA . ILE A 1 90 ? 20.066 -1.771 -20.223 1.00 87.69 90 ILE A CA 1
ATOM 713 C C . ILE A 1 90 ? 21.450 -2.366 -19.999 1.00 87.69 90 ILE A C 1
ATOM 715 O O . ILE A 1 90 ? 22.452 -1.679 -20.196 1.00 87.69 90 ILE A O 1
ATOM 719 N N . LYS A 1 91 ? 21.510 -3.626 -19.575 1.00 85.88 91 LYS A N 1
ATOM 720 C CA . LYS A 1 91 ? 22.775 -4.340 -19.376 1.00 85.88 91 LYS A CA 1
ATOM 721 C C . LYS A 1 91 ? 23.103 -5.161 -20.613 1.00 85.88 91 LYS A C 1
ATOM 723 O O . LYS A 1 91 ? 22.222 -5.835 -21.144 1.00 85.88 91 LYS A O 1
ATOM 728 N N . CYS A 1 92 ? 24.355 -5.112 -21.054 1.00 84.81 92 CYS A N 1
ATOM 729 C CA . CYS A 1 92 ? 24.842 -6.080 -22.024 1.00 84.81 92 CYS A CA 1
ATOM 730 C C . CYS A 1 92 ? 24.906 -7.462 -21.357 1.00 84.81 92 CYS A C 1
ATOM 732 O O . CYS A 1 92 ? 25.256 -7.561 -20.182 1.00 84.81 92 CYS A O 1
ATOM 734 N N . ASN A 1 93 ? 24.544 -8.517 -22.087 1.00 81.25 93 ASN A N 1
ATOM 735 C CA . ASN A 1 93 ? 24.677 -9.886 -21.580 1.00 81.25 93 ASN A CA 1
ATOM 736 C C . ASN A 1 93 ? 26.104 -10.417 -21.742 1.00 81.25 93 ASN A C 1
ATOM 738 O O . ASN A 1 93 ? 26.543 -11.242 -20.947 1.00 81.25 93 ASN A O 1
ATOM 742 N N . ASP A 1 94 ? 26.819 -9.921 -22.752 1.00 87.62 94 ASP A N 1
ATOM 743 C CA . ASP A 1 94 ? 28.118 -10.450 -23.165 1.00 87.62 94 ASP A CA 1
ATOM 744 C C . ASP A 1 94 ? 29.301 -9.690 -22.539 1.00 87.62 94 ASP A C 1
ATOM 746 O O . ASP A 1 94 ? 30.452 -10.101 -22.679 1.00 87.62 94 ASP A O 1
ATOM 750 N N . CYS A 1 95 ? 29.050 -8.566 -21.856 1.00 90.69 95 CYS A N 1
ATOM 751 C CA . CYS A 1 95 ? 30.084 -7.789 -21.172 1.00 90.69 95 CYS A CA 1
ATOM 752 C C . CYS A 1 95 ? 29.524 -6.930 -20.028 1.00 90.69 95 CYS A C 1
ATOM 754 O O . CYS A 1 95 ? 28.321 -6.709 -19.928 1.00 90.69 95 CYS A O 1
ATOM 756 N N . ASP A 1 96 ? 30.412 -6.357 -19.209 1.00 89.50 96 ASP A N 1
ATOM 757 C CA . ASP A 1 96 ? 30.055 -5.484 -18.074 1.00 89.50 96 ASP A CA 1
ATOM 758 C C . ASP A 1 96 ? 29.538 -4.088 -18.483 1.00 89.50 96 ASP A C 1
ATOM 760 O O . ASP A 1 96 ? 29.317 -3.211 -17.640 1.00 89.50 96 ASP A O 1
ATOM 764 N N . ALA A 1 97 ? 29.339 -3.843 -19.780 1.00 89.38 97 ALA A N 1
ATOM 765 C CA . ALA A 1 97 ? 28.805 -2.578 -20.259 1.00 89.38 97 ALA A CA 1
ATOM 766 C C . ALA A 1 97 ? 27.319 -2.431 -19.901 1.00 89.38 97 ALA A C 1
ATOM 768 O O . ALA A 1 97 ? 26.518 -3.366 -19.986 1.00 89.38 97 ALA A O 1
ATOM 769 N N . SER A 1 98 ? 26.925 -1.211 -19.540 1.00 91.06 98 SER A N 1
ATOM 770 C CA . SER A 1 98 ? 25.527 -0.885 -19.274 1.00 91.06 98 SER A CA 1
ATOM 771 C C . SER A 1 98 ? 25.176 0.532 -19.716 1.00 91.06 98 SER A C 1
ATOM 773 O O . SER A 1 98 ? 26.008 1.439 -19.680 1.00 91.06 98 SER A O 1
ATOM 775 N N . TYR A 1 99 ? 23.931 0.716 -20.151 1.00 89.38 99 TYR A N 1
ATOM 776 C CA . TYR A 1 99 ? 23.377 1.997 -20.570 1.00 89.38 99 TYR A CA 1
ATOM 777 C C . TYR A 1 99 ? 22.276 2.430 -19.604 1.00 89.38 99 TYR A C 1
ATOM 779 O O . TYR A 1 99 ? 21.232 1.785 -19.503 1.00 89.38 99 TYR A O 1
ATOM 787 N N . ILE A 1 100 ? 22.485 3.557 -18.925 1.00 91.88 100 ILE A N 1
ATOM 788 C CA . ILE A 1 100 ? 21.497 4.152 -18.022 1.00 91.88 100 ILE A CA 1
ATOM 789 C C . ILE A 1 100 ? 20.838 5.337 -18.723 1.00 91.88 100 ILE A C 1
ATOM 791 O O . ILE A 1 100 ? 21.506 6.281 -19.143 1.00 91.88 100 ILE A O 1
ATOM 795 N N . GLY A 1 101 ? 19.511 5.308 -18.826 1.00 89.56 101 GLY A N 1
ATOM 796 C CA . GLY A 1 101 ? 18.730 6.352 -19.479 1.00 89.56 101 GLY A CA 1
ATOM 797 C C . GLY A 1 101 ? 17.520 6.784 -18.657 1.00 89.56 101 GLY A C 1
ATOM 798 O O . GLY A 1 101 ? 17.025 6.049 -17.808 1.00 89.56 101 GLY A O 1
ATOM 799 N N . LYS A 1 102 ? 17.002 7.981 -18.943 1.00 93.75 102 LYS A N 1
ATOM 800 C CA . LYS A 1 102 ? 15.701 8.460 -18.447 1.00 93.75 102 LYS A CA 1
ATOM 801 C C . LYS A 1 102 ? 14.681 8.505 -19.581 1.00 93.75 102 LYS A C 1
ATOM 803 O O . LYS A 1 102 ? 15.055 8.734 -20.732 1.00 93.75 102 LYS A O 1
ATOM 808 N N . THR A 1 103 ? 13.402 8.300 -19.281 1.00 92.00 103 THR A N 1
ATOM 809 C CA . THR A 1 103 ? 12.324 8.383 -20.279 1.00 92.00 103 THR A CA 1
ATOM 810 C C . THR A 1 103 ? 11.076 9.058 -19.724 1.00 92.00 103 THR A C 1
ATOM 812 O O . THR A 1 103 ? 10.627 8.734 -18.631 1.00 92.00 103 THR A O 1
ATOM 815 N N . ASN A 1 104 ? 10.476 9.951 -20.517 1.00 94.69 104 ASN A N 1
ATOM 816 C CA . ASN A 1 104 ? 9.137 10.502 -20.260 1.00 94.69 104 ASN A CA 1
ATOM 817 C C . ASN A 1 104 ? 8.027 9.619 -20.863 1.00 94.69 104 ASN A C 1
ATOM 819 O O . ASN A 1 104 ? 6.852 9.797 -20.559 1.00 94.69 104 ASN A O 1
ATOM 823 N N . ARG A 1 105 ? 8.385 8.667 -21.735 1.00 91.75 105 ARG A N 1
ATOM 824 C CA . ARG A 1 105 ? 7.470 7.693 -22.354 1.00 91.75 105 ARG A CA 1
ATOM 825 C C . ARG A 1 105 ? 7.351 6.443 -21.485 1.00 91.75 105 ARG A C 1
ATOM 827 O O . ARG A 1 105 ? 8.172 6.232 -20.595 1.00 91.75 105 ARG A O 1
ATOM 834 N N . GLN A 1 106 ? 6.369 5.594 -21.787 1.00 92.38 106 GLN A N 1
ATOM 835 C CA . GLN A 1 106 ? 6.241 4.278 -21.157 1.00 92.38 106 GLN A CA 1
ATOM 836 C C . GLN A 1 106 ? 7.511 3.438 -21.359 1.00 92.38 106 GLN A C 1
ATOM 838 O O . GLN A 1 106 ? 8.052 3.410 -22.469 1.00 92.38 106 GLN A O 1
ATOM 843 N N . ALA A 1 107 ? 7.953 2.725 -20.321 1.00 89.25 107 ALA A N 1
ATOM 844 C CA . ALA A 1 107 ? 9.140 1.870 -20.365 1.00 89.25 107 ALA A CA 1
ATOM 845 C C . ALA A 1 107 ? 9.118 0.903 -21.556 1.00 89.25 107 ALA A C 1
ATOM 847 O O . ALA A 1 107 ? 10.074 0.863 -22.327 1.00 89.25 107 ALA A O 1
ATOM 848 N N . ILE A 1 108 ? 7.999 0.209 -21.789 1.00 88.75 108 ILE A N 1
ATOM 849 C CA . ILE A 1 108 ? 7.853 -0.723 -22.917 1.00 88.75 108 ILE A CA 1
ATOM 850 C C . ILE A 1 108 ? 8.110 -0.059 -24.276 1.00 88.75 108 ILE A C 1
ATOM 852 O O . ILE A 1 108 ? 8.727 -0.660 -25.151 1.00 88.75 108 ILE A O 1
ATOM 856 N N . ARG A 1 109 ? 7.675 1.193 -24.464 1.00 90.69 109 ARG A N 1
ATOM 857 C CA . ARG A 1 109 ? 7.926 1.939 -25.704 1.00 90.69 109 ARG A CA 1
ATOM 858 C C . ARG A 1 109 ? 9.403 2.267 -25.835 1.00 90.69 109 ARG A C 1
ATOM 860 O O . ARG A 1 109 ? 9.969 2.057 -26.901 1.00 90.69 109 ARG A O 1
ATOM 867 N N . ARG A 1 110 ? 10.025 2.719 -24.744 1.00 91.56 110 ARG A N 1
ATOM 868 C CA . ARG A 1 110 ? 11.442 3.076 -24.741 1.00 91.56 110 ARG A CA 1
ATOM 869 C C . ARG A 1 110 ? 12.348 1.877 -25.008 1.00 91.56 110 ARG A C 1
ATOM 871 O O . ARG A 1 110 ? 13.313 2.007 -25.747 1.00 91.56 110 ARG A O 1
ATOM 878 N N . PHE A 1 111 ? 12.036 0.715 -24.448 1.00 87.81 111 PHE A N 1
ATOM 879 C CA . PHE A 1 111 ? 12.829 -0.484 -24.698 1.00 87.81 111 PHE A CA 1
ATOM 880 C C . PHE A 1 111 ? 12.655 -1.024 -26.119 1.00 87.81 111 PHE A C 1
ATOM 882 O O . PHE A 1 111 ? 13.632 -1.472 -26.706 1.00 87.81 111 PHE A O 1
ATOM 889 N N . ARG A 1 112 ? 11.462 -0.902 -26.719 1.00 86.88 112 ARG A N 1
ATOM 890 C CA . ARG A 1 112 ? 11.268 -1.212 -28.148 1.00 86.88 112 ARG A CA 1
ATOM 891 C C . ARG A 1 112 ? 12.074 -0.292 -29.062 1.00 86.88 112 ARG A C 1
ATOM 893 O O . ARG A 1 112 ? 12.620 -0.762 -30.049 1.00 86.88 112 ARG A O 1
ATOM 900 N N . GLU A 1 113 ? 12.162 1.000 -28.734 1.00 89.50 113 GLU A N 1
ATOM 901 C CA . GLU A 1 113 ? 13.028 1.947 -29.461 1.00 89.50 113 GLU A CA 1
ATOM 902 C C . GLU A 1 113 ? 14.506 1.512 -29.415 1.00 89.50 113 GLU A C 1
ATOM 904 O O . GLU A 1 113 ? 15.236 1.749 -30.369 1.00 89.50 113 GLU A O 1
ATOM 909 N N . HIS A 1 114 ? 14.922 0.831 -28.341 1.00 87.31 114 HIS A N 1
ATOM 910 C CA . HIS A 1 114 ? 16.260 0.247 -28.172 1.00 87.31 114 HIS A CA 1
ATOM 911 C C . HIS A 1 114 ? 16.361 -1.225 -28.613 1.00 87.31 114 HIS A C 1
ATOM 913 O O . HIS A 1 114 ? 17.313 -1.908 -28.252 1.00 87.31 114 HIS A O 1
ATOM 919 N N . GLY A 1 115 ? 15.388 -1.730 -29.378 1.00 84.44 115 GLY A N 1
ATOM 920 C CA . GLY A 1 115 ? 15.459 -3.057 -30.000 1.00 84.44 115 GLY A CA 1
ATOM 921 C C . GLY A 1 115 ? 15.045 -4.240 -29.119 1.00 84.44 115 GLY A C 1
ATOM 922 O O . GLY A 1 115 ? 15.211 -5.380 -29.538 1.00 84.44 115 GLY A O 1
ATOM 923 N N . ALA A 1 116 ? 14.480 -4.019 -27.928 1.00 79.25 116 ALA A N 1
ATOM 924 C CA . ALA A 1 116 ? 14.028 -5.123 -27.081 1.00 79.25 116 ALA A CA 1
ATOM 925 C C . ALA A 1 116 ? 12.772 -5.818 -27.662 1.00 79.25 116 ALA A C 1
ATOM 927 O O . ALA A 1 116 ? 11.781 -5.134 -27.965 1.00 79.25 116 ALA A O 1
ATOM 928 N N . PRO A 1 117 ? 12.754 -7.162 -27.771 1.00 73.38 117 PRO A N 1
ATOM 929 C CA . PRO A 1 117 ? 11.600 -7.900 -28.275 1.00 73.38 117 PRO A CA 1
ATOM 930 C C . PRO A 1 117 ? 10.421 -7.836 -27.293 1.00 73.38 117 PRO A C 1
ATOM 932 O O . PRO A 1 117 ? 10.581 -7.881 -26.072 1.00 73.38 117 PRO A O 1
ATOM 935 N N . GLN A 1 118 ? 9.202 -7.741 -27.832 1.00 67.00 118 GLN A N 1
ATOM 936 C CA . GLN A 1 118 ? 7.974 -7.511 -27.058 1.00 67.00 118 GLN A CA 1
ATOM 937 C C . GLN A 1 118 ? 7.710 -8.582 -25.982 1.00 67.00 118 GLN A C 1
ATOM 939 O O . GLN A 1 118 ? 7.171 -8.255 -24.924 1.00 67.00 118 GLN A O 1
ATOM 944 N N . GLU A 1 119 ? 8.111 -9.826 -26.230 1.00 65.38 119 GLU A N 1
ATOM 945 C CA . GLU A 1 119 ? 7.895 -10.983 -25.350 1.00 65.38 119 GLU A CA 1
ATOM 946 C C . GLU A 1 119 ? 8.775 -10.936 -24.089 1.00 65.38 119 GLU A C 1
ATOM 948 O O . GLU A 1 119 ? 8.298 -11.200 -22.984 1.00 65.38 119 GLU A O 1
ATOM 953 N N . GLN A 1 120 ? 10.030 -10.490 -24.218 1.00 63.03 120 GLN A N 1
ATOM 954 C CA . GLN A 1 120 ? 10.967 -10.383 -23.090 1.00 63.03 120 GLN A CA 1
ATOM 955 C C . GLN A 1 120 ? 10.600 -9.243 -22.125 1.00 63.03 120 GLN A C 1
ATOM 957 O O . GLN A 1 120 ? 10.897 -9.309 -20.928 1.00 63.03 120 GLN A O 1
ATOM 962 N N . LEU A 1 121 ? 9.905 -8.213 -22.621 1.00 66.50 121 LEU A N 1
ATOM 963 C CA . LEU A 1 121 ? 9.500 -7.042 -21.839 1.00 66.50 121 LEU A CA 1
ATOM 964 C C . LEU A 1 121 ? 8.383 -7.345 -20.843 1.00 66.50 121 LEU A C 1
ATOM 966 O O . LEU A 1 121 ? 8.369 -6.771 -19.762 1.00 66.50 121 LEU A O 1
ATOM 970 N N . ILE A 1 122 ? 7.448 -8.230 -21.183 1.00 65.06 122 ILE A N 1
ATOM 971 C CA . ILE A 1 122 ? 6.304 -8.520 -20.308 1.00 65.06 122 ILE A CA 1
ATOM 972 C C . ILE A 1 122 ? 6.745 -9.431 -19.158 1.00 65.06 122 ILE A C 1
ATOM 974 O O . ILE A 1 122 ? 6.406 -9.169 -18.008 1.00 65.06 122 ILE A O 1
ATOM 978 N N . HIS A 1 123 ? 7.566 -10.446 -19.442 1.00 61.84 123 HIS A N 1
ATOM 979 C CA . HIS A 1 123 ? 8.012 -11.410 -18.435 1.00 61.84 123 HIS A CA 1
ATOM 980 C C . HIS A 1 123 ? 8.941 -10.767 -17.390 1.00 61.84 123 HIS A C 1
ATOM 982 O O . HIS A 1 123 ? 8.678 -10.852 -16.192 1.00 61.84 123 HIS A O 1
ATOM 988 N N . THR A 1 124 ? 9.962 -10.026 -17.838 1.00 60.56 124 THR A N 1
ATOM 989 C CA . THR A 1 124 ? 10.993 -9.426 -16.964 1.00 60.56 124 THR A CA 1
ATOM 990 C C . THR A 1 124 ? 10.478 -8.242 -16.136 1.00 60.56 124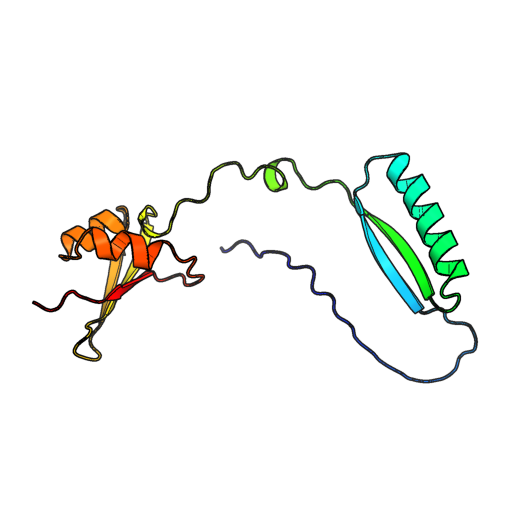 THR A C 1
ATOM 992 O O . THR A 1 124 ? 11.030 -7.923 -15.088 1.00 60.56 124 THR A O 1
ATOM 995 N N . LEU A 1 125 ? 9.407 -7.581 -16.587 1.00 62.94 125 LEU A N 1
ATOM 996 C CA . LEU A 1 125 ? 8.847 -6.385 -15.944 1.00 62.94 125 LEU A CA 1
ATOM 997 C C . LEU A 1 125 ? 7.519 -6.642 -15.215 1.00 62.94 125 LEU A C 1
ATOM 999 O O . LEU A 1 125 ? 6.943 -5.702 -14.660 1.00 62.94 125 LEU A O 1
ATOM 1003 N N . SER A 1 126 ? 7.021 -7.884 -15.237 1.00 57.91 126 SER A N 1
ATOM 1004 C CA . SER A 1 126 ? 5.857 -8.313 -14.447 1.00 57.91 126 SER A CA 1
ATOM 1005 C C . SER A 1 126 ? 6.213 -8.617 -12.992 1.00 57.91 126 SER A C 1
ATOM 1007 O O . SER A 1 126 ? 5.350 -8.533 -12.119 1.00 57.91 126 SER A O 1
ATOM 1009 N N . SER A 1 127 ? 7.482 -8.924 -12.705 1.00 55.69 127 SER A N 1
ATOM 1010 C CA . SER A 1 127 ? 7.947 -9.110 -11.336 1.00 55.69 127 SER A CA 1
ATOM 1011 C C . SER A 1 127 ? 8.000 -7.760 -10.612 1.00 55.69 127 SER A C 1
ATOM 1013 O O . SER A 1 127 ? 8.576 -6.809 -11.155 1.00 55.69 127 SER A O 1
ATOM 1015 N N . PRO A 1 128 ? 7.455 -7.649 -9.389 1.00 50.94 128 PRO A N 1
ATOM 1016 C CA . PRO A 1 128 ? 7.547 -6.431 -8.599 1.00 50.94 128 PRO A CA 1
ATOM 1017 C C . PRO A 1 128 ? 8.999 -6.224 -8.148 1.00 50.94 128 PRO A C 1
ATOM 1019 O O . PRO A 1 128 ? 9.411 -6.675 -7.084 1.00 50.94 128 PRO A O 1
ATOM 1022 N N . SER A 1 129 ? 9.804 -5.547 -8.968 1.00 52.50 129 SER A N 1
ATOM 1023 C CA . SER A 1 129 ? 11.117 -5.071 -8.547 1.00 52.50 129 SER A CA 1
ATOM 1024 C C . SER A 1 129 ? 10.931 -3.811 -7.702 1.00 52.50 129 SER A C 1
ATOM 1026 O O . SER A 1 129 ? 10.428 -2.799 -8.191 1.00 52.50 129 SER A O 1
ATOM 1028 N N . THR A 1 130 ? 11.361 -3.858 -6.444 1.00 48.34 130 THR A N 1
ATOM 1029 C CA . THR A 1 130 ? 11.412 -2.716 -5.511 1.00 48.34 130 THR A CA 1
ATOM 1030 C C . THR A 1 130 ? 12.481 -1.678 -5.875 1.00 48.34 130 THR A C 1
ATOM 1032 O O . THR A 1 130 ? 12.614 -0.661 -5.196 1.00 48.34 130 THR A O 1
ATOM 1035 N N . SER A 1 131 ? 13.257 -1.908 -6.937 1.00 52.62 131 SER A N 1
ATOM 1036 C CA . SER A 1 131 ? 14.315 -1.014 -7.391 1.00 52.62 131 SER A CA 1
ATOM 1037 C C . SER A 1 131 ? 13.768 0.159 -8.208 1.00 52.62 131 SER A C 1
ATOM 1039 O O . SER A 1 131 ? 13.038 -0.020 -9.178 1.00 52.62 131 SER A O 1
ATOM 1041 N N . THR A 1 132 ? 14.226 1.370 -7.876 1.00 55.22 132 THR A N 1
ATOM 1042 C CA . THR A 1 132 ? 13.985 2.629 -8.614 1.00 55.22 132 THR A CA 1
ATOM 1043 C C . THR A 1 132 ? 14.429 2.573 -10.086 1.00 55.22 132 THR A C 1
ATOM 1045 O O . THR A 1 132 ? 14.069 3.441 -10.877 1.00 55.22 132 THR A O 1
ATOM 1048 N N . ILE A 1 133 ? 15.225 1.564 -10.453 1.00 60.47 133 ILE A N 1
ATOM 1049 C CA . ILE A 1 133 ? 15.769 1.353 -11.791 1.00 60.47 133 ILE A CA 1
ATOM 1050 C C . ILE A 1 133 ? 15.235 0.032 -12.340 1.00 60.47 133 ILE A C 1
ATOM 1052 O O . ILE A 1 133 ? 15.440 -1.030 -11.745 1.00 60.47 133 ILE A O 1
ATOM 1056 N N . ILE A 1 134 ? 14.585 0.109 -13.499 1.00 68.25 134 ILE A N 1
ATOM 1057 C CA . ILE A 1 134 ? 14.165 -1.057 -14.276 1.00 68.25 134 ILE A CA 1
ATOM 1058 C C . ILE A 1 134 ? 15.362 -1.552 -15.090 1.00 68.25 134 ILE A C 1
ATOM 1060 O O . ILE A 1 134 ? 15.921 -0.778 -15.867 1.00 68.25 134 ILE A O 1
ATOM 1064 N N . THR A 1 135 ? 15.745 -2.820 -14.924 1.00 68.31 135 THR A N 1
ATOM 1065 C CA . THR A 1 135 ? 16.874 -3.422 -15.649 1.00 68.31 135 THR A CA 1
ATOM 1066 C C . THR A 1 135 ? 16.380 -4.406 -16.701 1.00 68.31 135 THR A C 1
ATOM 1068 O O . THR A 1 135 ? 15.547 -5.253 -16.384 1.00 68.31 135 THR A O 1
ATOM 1071 N N . LEU A 1 136 ? 16.907 -4.326 -17.923 1.00 68.44 136 LEU A N 1
ATOM 1072 C CA . LEU A 1 136 ? 16.680 -5.333 -18.961 1.00 68.44 136 LEU A CA 1
ATOM 1073 C C . LEU A 1 136 ? 17.995 -5.791 -19.600 1.00 68.44 136 LEU A C 1
ATOM 1075 O O . LEU A 1 136 ? 18.902 -4.968 -19.764 1.00 68.44 136 LEU A O 1
ATOM 1079 N N . PRO A 1 137 ? 18.086 -7.076 -19.976 1.00 65.00 137 PRO A N 1
ATOM 1080 C CA . PRO A 1 137 ? 19.169 -7.579 -20.805 1.00 65.00 137 PRO A CA 1
ATOM 1081 C C . PRO A 1 137 ? 19.034 -7.057 -22.242 1.00 65.00 137 PRO A C 1
ATOM 1083 O O . PRO A 1 137 ? 17.925 -6.962 -22.775 1.00 65.00 137 PRO A O 1
ATOM 1086 N N . LEU A 1 138 ? 20.157 -6.716 -22.872 1.00 64.38 138 LEU A N 1
ATOM 1087 C CA . LEU A 1 138 ? 20.211 -6.424 -24.302 1.00 64.38 138 LEU A CA 1
ATOM 1088 C C . LEU A 1 138 ? 20.027 -7.741 -25.084 1.00 64.38 138 LEU A C 1
ATOM 1090 O O . LEU A 1 138 ? 20.660 -8.736 -24.723 1.00 64.38 138 LEU A O 1
ATOM 1094 N N . PRO A 1 139 ? 19.182 -7.791 -26.129 1.00 56.25 139 PRO A N 1
ATOM 1095 C CA . PRO A 1 139 ? 19.163 -8.943 -27.021 1.00 56.25 139 PRO A CA 1
ATOM 1096 C C . PRO A 1 139 ? 20.519 -9.053 -27.730 1.00 56.25 139 PRO A C 1
ATOM 1098 O O . PRO A 1 139 ? 21.022 -8.065 -28.266 1.00 56.25 139 PRO A O 1
ATOM 1101 N N . SER A 1 140 ? 21.111 -10.248 -27.707 1.00 54.06 140 SER A N 1
ATOM 1102 C CA . SER A 1 140 ? 22.275 -10.584 -28.528 1.00 54.06 140 SER A CA 1
ATOM 1103 C C . SER A 1 140 ? 21.879 -10.471 -30.003 1.00 54.06 140 SER A C 1
ATOM 1105 O O . SER A 1 140 ? 20.866 -11.056 -30.400 1.00 54.06 140 SER A O 1
ATOM 1107 N N . LEU A 1 141 ? 22.639 -9.683 -30.767 1.00 40.03 141 LEU A N 1
ATOM 1108 C CA . LEU A 1 141 ? 22.505 -9.542 -32.223 1.00 40.03 141 LEU A CA 1
ATOM 1109 C C . LEU A 1 141 ? 22.801 -10.857 -32.949 1.00 40.03 141 LEU A C 1
ATOM 1111 O O . LEU A 1 141 ? 23.741 -11.561 -32.519 1.00 40.03 141 LEU A O 1
#

Foldseek 3Di:
DDDDDPDPPPDPDDDDDDDDPDQAAEAEDEDEPPDPVLVVVQVVVQVVCCVPPVSYRYDYDHDHDDPPCVVPVPDDDDFQQQDAQAWEKEAEPVDRDIDIDHGRGGNVVVVVVVVDDNVQSCVQRNDPDPDSYHYDYDDDD

Sequence (141 aa):
MLPQSNTSKTIETKLSSEENTNKKEVLLIDIPYVGRPTTVLGKRLINLASNIQPHIHLQPIPRPPPSLQALFPRKDPIPNYLQSHLVYNIKCNDCDASYIGKTNRQAIRRFREHGAPQEQLIHTLSSPSTSTIITLPLPSL

pLDDT: mean 76.67, std 20.22, range [29.78, 97.19]